Protein AF-B1BYZ3-F1 (afdb_monomer)

Solvent-accessible surface area (backbone atoms only — not comparable to full-atom values): 7931 Å² total; per-residue (Å²): 129,59,69,70,62,54,52,53,50,50,56,54,52,49,53,48,46,51,53,28,41,52,43,40,48,51,21,51,31,55,42,38,24,68,74,67,71,45,54,66,69,58,27,51,45,43,40,74,65,72,37,70,68,48,31,50,52,51,51,51,53,22,51,50,47,34,50,53,52,52,50,52,48,54,53,51,53,50,54,65,68,68,63,84,54,76,60,38,61,62,68,76,94,46,80,44,76,39,55,70,42,51,53,45,50,53,51,49,55,51,55,72,74,50,90,56,60,68,50,59,39,49,30,52,52,50,51,45,49,52,53,37,55,49,45,52,53,54,50,54,58,56,77,75,106

pLDDT: mean 83.91, std 14.79, range [42.59, 97.94]

Organism: NCBI:txid428126

Structure (mmCIF, N/CA/C/O backbone):
data_AF-B1BYZ3-F1
#
_entry.id   AF-B1BYZ3-F1
#
loop_
_atom_site.group_PDB
_atom_site.id
_atom_site.type_symbol
_atom_site.label_atom_id
_atom_site.label_alt_id
_atom_site.label_comp_id
_atom_site.label_asym_id
_atom_site.label_entity_id
_atom_site.label_seq_id
_atom_site.pdbx_PDB_ins_code
_atom_site.Cartn_x
_atom_site.Cartn_y
_atom_site.Cartn_z
_atom_site.occupancy
_atom_site.B_iso_or_equiv
_atom_site.auth_seq_id
_atom_site.auth_comp_id
_atom_site.auth_asym_id
_atom_site.auth_atom_id
_atom_site.pdbx_PDB_model_num
ATOM 1 N N . MET A 1 1 ? -11.271 28.671 9.873 1.00 57.16 1 MET A N 1
ATOM 2 C CA . MET A 1 1 ? -10.595 27.438 10.334 1.00 57.16 1 MET A CA 1
ATOM 3 C C . MET A 1 1 ? -9.153 27.808 10.642 1.00 57.16 1 MET A C 1
ATOM 5 O O . MET A 1 1 ? -8.473 28.245 9.723 1.00 57.16 1 MET A O 1
ATOM 9 N N . ASP A 1 2 ? -8.731 27.752 11.909 1.00 72.00 2 ASP A N 1
ATOM 10 C CA . ASP A 1 2 ? -7.407 28.231 12.341 1.00 72.00 2 ASP A CA 1
ATOM 11 C C . ASP A 1 2 ? -6.272 27.603 11.531 1.00 72.00 2 ASP A C 1
ATOM 13 O O . ASP A 1 2 ? -6.305 26.404 11.241 1.00 72.00 2 ASP A O 1
ATOM 17 N N . LYS A 1 3 ? -5.250 28.404 11.205 1.00 74.50 3 LYS A N 1
ATOM 18 C CA . LYS A 1 3 ? -4.049 27.990 10.457 1.00 74.50 3 LYS A CA 1
ATOM 19 C C . LYS A 1 3 ? -3.457 26.678 11.001 1.00 74.50 3 LYS A C 1
ATOM 21 O O . LYS A 1 3 ? -3.187 25.757 10.241 1.00 74.50 3 LYS A O 1
ATOM 26 N N . VAL A 1 4 ? -3.445 26.538 12.329 1.00 72.44 4 VAL A N 1
ATOM 27 C CA . VAL A 1 4 ? -2.990 25.346 13.063 1.00 72.44 4 VAL A CA 1
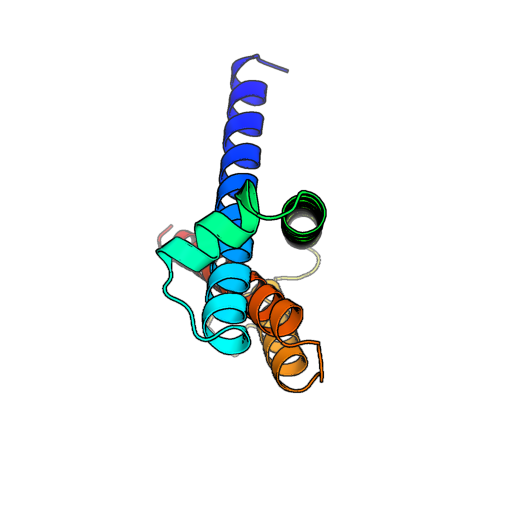ATOM 28 C C . VAL A 1 4 ? -3.776 24.074 12.705 1.00 72.44 4 VAL A C 1
ATOM 30 O O . VAL A 1 4 ? -3.181 23.010 12.547 1.00 72.44 4 VAL A O 1
ATOM 33 N N . LYS A 1 5 ? -5.105 24.152 12.537 1.00 72.31 5 LYS A N 1
ATOM 34 C CA . LYS A 1 5 ? -5.939 22.990 12.166 1.00 72.31 5 LYS A CA 1
ATOM 35 C C . LYS A 1 5 ? -5.684 22.549 10.723 1.00 72.31 5 LYS A C 1
ATOM 37 O O . LYS A 1 5 ? -5.694 21.353 10.440 1.00 72.31 5 LYS A O 1
ATOM 42 N N . LYS A 1 6 ? -5.437 23.506 9.821 1.00 72.69 6 LYS A N 1
ATOM 43 C CA . LYS A 1 6 ? -5.100 23.231 8.416 1.00 72.69 6 LYS A CA 1
ATOM 44 C C . LYS A 1 6 ? -3.733 22.555 8.297 1.00 72.69 6 LYS A C 1
ATOM 46 O O . LYS A 1 6 ? -3.618 21.557 7.593 1.00 72.69 6 LYS A O 1
ATOM 51 N N . ASP A 1 7 ? -2.736 23.046 9.028 1.00 76.62 7 ASP A N 1
ATOM 52 C CA . ASP A 1 7 ? -1.390 22.469 9.015 1.00 76.62 7 ASP A CA 1
ATOM 53 C C . ASP A 1 7 ? -1.405 21.029 9.557 1.00 76.62 7 ASP A C 1
ATOM 55 O O . ASP A 1 7 ? -0.844 20.125 8.938 1.00 76.62 7 ASP A O 1
ATOM 59 N N . PHE A 1 8 ? -2.157 20.765 10.634 1.00 75.62 8 PHE A N 1
ATOM 60 C CA . PHE A 1 8 ? -2.350 19.409 11.169 1.00 75.62 8 PHE A CA 1
ATOM 61 C C . PHE A 1 8 ? -2.965 18.431 10.156 1.00 75.62 8 PHE A C 1
ATOM 63 O O . PHE A 1 8 ? -2.548 17.272 10.079 1.00 75.62 8 PHE A O 1
ATOM 70 N N . LEU A 1 9 ? -3.942 18.890 9.369 1.00 80.06 9 LEU A N 1
ATOM 71 C CA . LEU A 1 9 ? -4.570 18.083 8.323 1.00 80.06 9 LEU A CA 1
ATOM 72 C C . LEU A 1 9 ? -3.565 17.713 7.222 1.00 80.06 9 LEU A C 1
ATOM 74 O O . LEU A 1 9 ? -3.517 16.558 6.801 1.00 80.06 9 LEU A O 1
ATOM 78 N N . ILE A 1 10 ? -2.734 18.668 6.796 1.00 80.81 10 ILE A N 1
ATOM 79 C CA . ILE A 1 10 ? -1.706 18.446 5.769 1.00 80.81 10 ILE A CA 1
ATOM 80 C C . ILE A 1 10 ? -0.694 17.401 6.245 1.00 80.81 10 ILE A C 1
ATOM 82 O O . ILE A 1 10 ? -0.428 16.442 5.522 1.00 80.81 10 ILE A O 1
ATOM 86 N N . PHE A 1 11 ? -0.183 17.524 7.474 1.00 82.69 11 PHE A N 1
ATOM 87 C CA . PHE A 1 11 ? 0.737 16.531 8.040 1.00 82.69 11 PHE A CA 1
ATOM 88 C C . PHE A 1 11 ? 0.118 15.131 8.101 1.00 82.69 11 PHE A C 1
ATOM 90 O O . PHE A 1 11 ? 0.785 14.131 7.823 1.00 82.69 11 PHE A O 1
ATOM 97 N N . TYR A 1 12 ? -1.166 15.046 8.447 1.00 82.69 12 TYR A N 1
ATOM 98 C CA . TYR A 1 12 ? -1.877 13.777 8.511 1.00 82.69 12 TYR A CA 1
ATOM 99 C C . TYR A 1 12 ? -2.039 13.119 7.134 1.00 82.69 12 TYR A C 1
ATOM 101 O O . TYR A 1 12 ? -1.805 11.913 7.012 1.00 82.69 12 TYR A O 1
ATOM 109 N N . LEU A 1 13 ? -2.407 13.896 6.110 1.00 85.88 13 LEU A N 1
ATOM 110 C CA . LEU A 1 13 ? -2.526 13.425 4.725 1.00 85.88 13 LEU A CA 1
ATOM 111 C C . LEU A 1 13 ? -1.159 12.992 4.182 1.00 85.88 13 LEU A C 1
ATOM 113 O O . LEU A 1 13 ? -1.021 11.878 3.678 1.00 85.88 13 LEU A O 1
ATOM 117 N N . ALA A 1 14 ? -0.126 13.815 4.387 1.00 89.06 14 ALA A N 1
ATOM 118 C CA . ALA A 1 14 ? 1.238 13.535 3.945 1.00 89.06 14 ALA A CA 1
ATOM 119 C C . ALA A 1 14 ? 1.777 12.224 4.530 1.00 89.06 14 ALA A C 1
ATOM 121 O O . ALA A 1 14 ? 2.336 11.405 3.807 1.00 89.06 14 ALA A O 1
ATOM 122 N N . ARG A 1 15 ? 1.550 11.964 5.822 1.00 89.75 15 ARG A N 1
ATOM 123 C CA . ARG A 1 15 ? 1.980 10.708 6.452 1.00 89.75 15 ARG A CA 1
ATOM 124 C C . ARG A 1 15 ? 1.350 9.477 5.793 1.00 89.75 15 ARG A C 1
ATOM 126 O O . ARG A 1 15 ? 2.027 8.466 5.625 1.00 89.75 15 ARG A O 1
ATOM 133 N N . ASN A 1 16 ? 0.068 9.542 5.436 1.00 91.19 16 ASN A N 1
ATOM 134 C CA . ASN A 1 16 ? -0.623 8.414 4.803 1.00 91.19 16 ASN A CA 1
ATOM 135 C C . ASN A 1 16 ? -0.178 8.243 3.345 1.00 91.19 16 ASN A C 1
ATOM 137 O O . ASN A 1 16 ? 0.020 7.114 2.894 1.00 91.19 16 ASN A O 1
ATOM 141 N N . ALA A 1 17 ? 0.043 9.353 2.636 1.00 93.12 17 ALA A N 1
ATOM 142 C CA . ALA A 1 17 ? 0.619 9.353 1.295 1.00 93.12 17 ALA A CA 1
ATOM 143 C C . ALA A 1 17 ? 2.013 8.706 1.294 1.00 93.12 17 ALA A C 1
ATOM 145 O O . ALA A 1 17 ? 2.280 7.837 0.474 1.00 93.12 17 ALA A O 1
ATOM 146 N N . ILE A 1 18 ? 2.863 9.034 2.272 1.00 95.62 18 ILE A N 1
ATOM 147 C CA . ILE A 1 18 ? 4.193 8.429 2.434 1.00 95.62 18 ILE A CA 1
ATOM 148 C C . ILE A 1 18 ? 4.093 6.930 2.754 1.00 95.62 18 ILE A C 1
ATOM 150 O O . ILE A 1 18 ? 4.814 6.126 2.171 1.00 95.62 18 ILE A O 1
ATOM 154 N N . ALA A 1 19 ? 3.195 6.518 3.653 1.00 94.69 19 ALA A N 1
ATOM 155 C CA . ALA A 1 19 ? 3.040 5.100 3.985 1.00 94.69 19 ALA A CA 1
ATOM 156 C C . ALA A 1 19 ? 2.603 4.270 2.765 1.00 94.69 19 ALA A C 1
ATOM 158 O O . ALA A 1 19 ? 3.195 3.235 2.464 1.00 94.69 19 ALA A O 1
ATOM 159 N N . THR A 1 20 ? 1.606 4.756 2.025 1.00 96.38 20 THR A N 1
ATOM 160 C CA . THR A 1 20 ? 1.123 4.106 0.795 1.00 96.38 20 THR A CA 1
ATOM 161 C C . THR A 1 20 ? 2.145 4.167 -0.339 1.00 96.38 20 THR A C 1
ATOM 163 O O . THR A 1 20 ? 2.213 3.236 -1.142 1.00 96.38 20 THR A O 1
ATOM 166 N N . PHE A 1 21 ? 3.007 5.187 -0.366 1.00 97.75 21 PHE A N 1
ATOM 167 C CA . PHE A 1 21 ? 4.150 5.256 -1.278 1.00 97.75 21 PHE A CA 1
ATOM 168 C C . PHE A 1 21 ? 5.120 4.105 -1.020 1.00 97.75 21 PHE A C 1
ATOM 170 O O . PHE A 1 21 ? 5.440 3.359 -1.941 1.00 97.75 21 PHE A O 1
ATOM 177 N N . PHE A 1 22 ? 5.536 3.907 0.235 1.00 97.38 22 PHE A N 1
ATOM 178 C CA . PHE A 1 22 ? 6.454 2.822 0.591 1.00 97.38 22 PHE A CA 1
ATOM 179 C C . PHE A 1 22 ? 5.859 1.438 0.334 1.00 97.38 22 PHE A C 1
ATOM 181 O O . PHE A 1 22 ? 6.575 0.561 -0.136 1.00 97.38 22 PHE A O 1
ATOM 188 N N . ILE A 1 23 ? 4.561 1.247 0.576 1.00 96.94 23 ILE A N 1
ATOM 189 C CA . ILE A 1 23 ? 3.865 -0.005 0.239 1.00 96.94 23 ILE A CA 1
ATOM 190 C C . ILE A 1 23 ? 3.975 -0.297 -1.259 1.00 96.94 23 ILE A C 1
ATOM 192 O O . ILE A 1 23 ? 4.388 -1.388 -1.650 1.00 96.94 23 ILE A O 1
ATOM 196 N N . THR A 1 24 ? 3.671 0.702 -2.088 1.00 97.50 24 THR A N 1
ATOM 197 C CA . THR A 1 24 ? 3.756 0.584 -3.550 1.00 97.50 24 THR A CA 1
ATOM 198 C C . THR A 1 24 ? 5.196 0.324 -3.992 1.00 97.50 24 THR A C 1
ATOM 200 O O . THR A 1 24 ? 5.444 -0.525 -4.844 1.00 97.50 24 THR A O 1
ATOM 203 N N . LEU A 1 25 ? 6.164 1.012 -3.378 1.00 97.81 25 LEU A N 1
ATOM 204 C CA . LEU A 1 25 ? 7.586 0.862 -3.686 1.00 97.81 25 LEU A CA 1
ATOM 205 C C . LEU A 1 25 ? 8.083 -0.543 -3.365 1.00 97.81 25 LEU A C 1
ATOM 207 O O . LEU A 1 25 ? 8.733 -1.156 -4.204 1.00 97.81 25 LEU A O 1
ATOM 211 N N . ILE A 1 26 ? 7.742 -1.071 -2.190 1.00 97.44 26 ILE A N 1
ATOM 212 C CA . ILE A 1 26 ? 8.097 -2.437 -1.797 1.00 97.44 26 ILE A CA 1
ATOM 213 C C . ILE A 1 26 ? 7.476 -3.440 -2.774 1.00 97.44 26 ILE A C 1
ATOM 215 O O . ILE A 1 26 ? 8.181 -4.329 -3.240 1.00 97.44 26 ILE A O 1
ATOM 219 N N . ALA A 1 27 ? 6.201 -3.274 -3.142 1.00 97.06 27 ALA A N 1
ATOM 220 C CA . ALA A 1 27 ? 5.534 -4.170 -4.085 1.00 97.06 27 ALA A CA 1
ATOM 221 C C . ALA A 1 27 ? 6.227 -4.195 -5.459 1.00 97.06 27 ALA A C 1
ATOM 223 O O . ALA A 1 27 ? 6.534 -5.273 -5.966 1.00 97.06 27 ALA A O 1
ATOM 224 N N . PHE A 1 28 ? 6.528 -3.024 -6.030 1.00 97.25 28 PHE A N 1
ATOM 225 C CA . PHE A 1 28 ? 7.247 -2.919 -7.303 1.00 97.25 28 PHE A CA 1
ATOM 226 C C . PHE A 1 28 ? 8.658 -3.496 -7.228 1.00 97.25 28 PHE A C 1
ATOM 228 O O . PHE A 1 28 ? 9.068 -4.228 -8.123 1.00 97.25 28 PHE A O 1
ATOM 235 N N . VAL A 1 29 ? 9.402 -3.185 -6.165 1.00 97.12 29 VAL A N 1
ATOM 236 C CA . VAL A 1 29 ? 10.762 -3.696 -5.979 1.00 97.12 29 VAL A CA 1
ATOM 237 C C . VAL A 1 29 ? 10.745 -5.219 -5.881 1.00 97.12 29 VAL A C 1
ATOM 239 O O . VAL A 1 29 ? 11.489 -5.868 -6.610 1.00 97.12 29 VAL A O 1
ATOM 242 N N . CYS A 1 30 ? 9.874 -5.801 -5.054 1.00 96.12 30 CYS A N 1
ATOM 243 C CA . CYS A 1 30 ? 9.743 -7.252 -4.934 1.00 96.12 30 CYS A CA 1
ATOM 244 C C . CYS A 1 30 ? 9.352 -7.906 -6.265 1.00 96.12 30 CYS A C 1
ATOM 246 O O . CYS A 1 30 ? 9.978 -8.885 -6.667 1.00 96.12 30 CYS A O 1
ATOM 248 N N . ASP A 1 31 ? 8.357 -7.359 -6.970 1.00 96.12 31 ASP A N 1
ATOM 249 C CA . ASP A 1 31 ? 7.928 -7.892 -8.264 1.00 96.12 31 ASP A CA 1
ATOM 250 C C . ASP A 1 31 ? 9.053 -7.833 -9.305 1.00 96.12 31 ASP A C 1
ATOM 252 O O . ASP A 1 31 ? 9.305 -8.820 -9.992 1.00 96.12 31 ASP A O 1
ATOM 256 N N . PHE A 1 32 ? 9.785 -6.720 -9.380 1.00 95.62 32 PHE A N 1
ATOM 257 C CA . PHE A 1 32 ? 10.863 -6.539 -10.351 1.00 95.62 32 PHE A CA 1
ATOM 258 C C . PHE A 1 32 ? 12.079 -7.401 -10.046 1.00 95.62 32 PHE A C 1
ATOM 260 O O . PHE A 1 32 ? 12.673 -7.939 -10.979 1.00 95.62 32 PHE A O 1
ATOM 267 N N . MET A 1 33 ? 12.434 -7.554 -8.768 1.00 96.69 33 MET A N 1
ATOM 268 C CA . MET A 1 33 ? 13.495 -8.469 -8.352 1.00 96.69 33 MET A CA 1
ATOM 269 C C . MET A 1 33 ? 13.183 -9.897 -8.804 1.00 96.69 33 MET A C 1
ATOM 271 O O . MET A 1 33 ? 14.060 -10.556 -9.344 1.00 96.69 33 MET A O 1
ATOM 275 N N . ILE A 1 34 ? 11.933 -10.346 -8.648 1.00 95.69 34 ILE A N 1
ATOM 276 C CA . ILE A 1 34 ? 1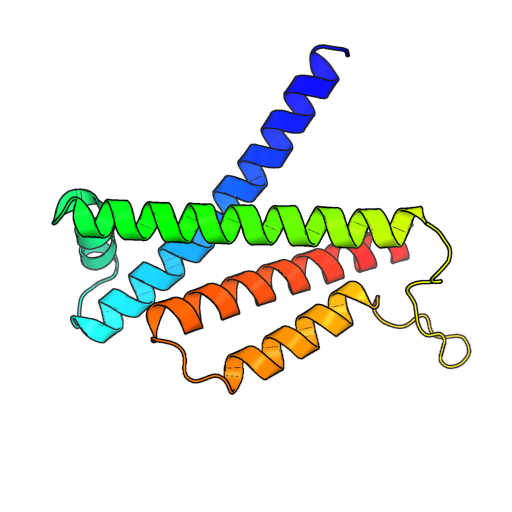1.507 -11.696 -9.043 1.00 95.69 34 ILE A CA 1
ATOM 277 C C . ILE A 1 34 ? 11.398 -11.826 -10.568 1.00 95.69 34 ILE A C 1
ATOM 279 O O . ILE A 1 34 ? 11.842 -12.817 -11.136 1.00 95.69 34 ILE A O 1
ATOM 283 N N . TYR A 1 35 ? 10.780 -10.856 -11.243 1.00 95.19 35 TYR A N 1
ATOM 284 C CA . TYR A 1 35 ? 10.490 -10.950 -12.675 1.00 95.19 35 TYR A CA 1
ATOM 285 C C . TYR A 1 35 ? 11.735 -10.841 -13.551 1.00 95.19 35 TYR A C 1
ATOM 287 O O . TYR A 1 35 ? 11.847 -11.531 -14.558 1.00 95.19 35 TYR A O 1
ATOM 295 N N . PHE A 1 36 ? 12.639 -9.930 -13.195 1.00 94.38 36 PHE A N 1
ATOM 296 C CA . PHE A 1 36 ? 13.822 -9.627 -13.991 1.00 94.38 36 PHE A CA 1
ATOM 297 C C . PHE A 1 36 ? 15.112 -10.202 -13.399 1.00 94.38 36 PHE A C 1
ATOM 299 O O . PHE A 1 36 ? 16.171 -9.911 -13.947 1.00 94.38 36 PHE A O 1
ATOM 306 N N . ASP A 1 37 ? 15.028 -10.945 -12.291 1.00 96.12 37 ASP A N 1
ATOM 307 C CA . ASP A 1 37 ? 16.173 -11.485 -11.548 1.00 96.12 37 ASP A CA 1
ATOM 308 C C . ASP A 1 37 ? 17.258 -10.424 -11.293 1.00 96.12 37 ASP A C 1
ATOM 310 O O . ASP A 1 37 ? 18.389 -10.487 -11.777 1.00 96.12 37 ASP A O 1
ATOM 314 N N . MET A 1 38 ? 16.870 -9.355 -10.595 1.00 95.81 38 MET A N 1
ATOM 315 C CA . MET A 1 38 ? 17.739 -8.199 -10.367 1.00 95.81 38 MET A CA 1
ATOM 316 C C . MET A 1 38 ? 17.846 -7.813 -8.898 1.00 95.81 38 MET A C 1
ATOM 318 O O . MET A 1 38 ? 16.986 -8.125 -8.078 1.00 95.81 38 MET A O 1
ATOM 322 N N . THR A 1 39 ? 18.900 -7.070 -8.563 1.00 96.69 39 THR A N 1
ATOM 323 C CA . THR A 1 39 ? 19.099 -6.540 -7.213 1.00 96.69 39 THR A CA 1
ATOM 324 C C . THR A 1 39 ? 18.107 -5.420 -6.891 1.00 96.69 39 THR A C 1
ATOM 326 O O . THR A 1 39 ? 17.608 -4.716 -7.773 1.00 96.69 39 THR A O 1
ATOM 329 N N . THR A 1 40 ? 17.869 -5.192 -5.598 1.00 95.00 40 THR A N 1
ATOM 330 C CA . THR A 1 40 ? 16.991 -4.126 -5.088 1.00 95.00 40 THR A CA 1
ATOM 331 C C . THR A 1 40 ? 17.354 -2.745 -5.641 1.00 95.00 40 THR A C 1
ATOM 333 O O . THR A 1 40 ? 16.473 -1.989 -6.044 1.00 95.00 40 THR A O 1
ATOM 336 N N . SER A 1 41 ? 18.648 -2.408 -5.702 1.00 95.31 41 SER A N 1
ATOM 337 C CA . SER A 1 41 ? 19.102 -1.110 -6.216 1.00 95.31 41 SER A CA 1
ATOM 338 C C . SER A 1 41 ? 18.769 -0.938 -7.697 1.00 95.31 41 SER A C 1
ATOM 340 O O . SER A 1 41 ? 18.275 0.117 -8.096 1.00 95.31 41 SER A O 1
ATOM 342 N N . ARG A 1 42 ? 18.962 -1.985 -8.510 1.00 96.31 42 ARG A N 1
ATOM 343 C CA . ARG A 1 42 ? 18.601 -1.956 -9.929 1.00 96.31 42 ARG A CA 1
ATOM 344 C C . ARG A 1 42 ? 17.088 -1.877 -10.124 1.00 96.31 42 ARG A C 1
ATOM 346 O O . ARG A 1 42 ? 16.652 -1.143 -11.005 1.00 96.31 42 ARG A O 1
ATOM 353 N N . ALA A 1 43 ? 16.301 -2.549 -9.283 1.00 96.56 43 ALA A N 1
ATOM 354 C CA . ALA A 1 43 ? 14.843 -2.455 -9.315 1.00 96.56 43 ALA A CA 1
ATOM 355 C C . ALA A 1 43 ? 14.362 -1.020 -9.051 1.00 96.56 43 ALA A C 1
ATOM 357 O O . ALA A 1 43 ? 13.554 -0.503 -9.817 1.00 96.56 43 ALA A O 1
ATOM 358 N N . ILE A 1 44 ? 14.917 -0.338 -8.042 1.00 96.19 44 ILE A N 1
ATOM 359 C CA . ILE A 1 44 ? 14.603 1.073 -7.754 1.00 96.19 44 ILE A CA 1
ATOM 360 C C . ILE A 1 44 ? 14.964 1.972 -8.943 1.00 96.19 44 ILE A C 1
ATOM 362 O O . ILE A 1 44 ? 14.135 2.768 -9.383 1.00 96.19 44 ILE A O 1
ATOM 366 N N . MET A 1 45 ? 16.165 1.814 -9.510 1.00 95.50 45 MET A N 1
ATOM 367 C CA . MET A 1 45 ? 16.571 2.562 -10.709 1.00 95.50 45 MET A CA 1
ATOM 368 C C . MET A 1 45 ? 15.614 2.314 -11.880 1.00 95.50 45 MET A C 1
ATOM 370 O O . MET A 1 45 ? 15.217 3.246 -12.575 1.00 95.50 45 MET A O 1
ATOM 374 N N . LYS A 1 46 ? 15.170 1.068 -12.064 1.00 94.50 46 LYS A N 1
ATOM 375 C CA . LYS A 1 46 ? 14.237 0.707 -13.131 1.00 94.50 46 LYS A CA 1
ATOM 376 C C . LYS A 1 46 ? 12.850 1.325 -12.953 1.00 94.50 46 LYS A C 1
ATOM 378 O O . LYS A 1 46 ? 12.207 1.652 -13.947 1.00 94.50 46 LYS A O 1
ATOM 383 N N . ILE A 1 47 ? 12.402 1.502 -11.710 1.00 96.00 47 ILE A N 1
ATOM 384 C CA . ILE A 1 47 ? 11.116 2.135 -11.394 1.00 96.00 47 ILE A CA 1
ATOM 385 C C . ILE A 1 47 ? 11.126 3.622 -11.752 1.00 96.00 47 ILE A C 1
ATOM 387 O O . ILE A 1 47 ? 10.132 4.104 -12.282 1.00 96.00 47 ILE A O 1
ATOM 391 N N . PHE A 1 48 ? 12.218 4.340 -11.467 1.00 96.38 48 PHE A N 1
ATOM 392 C CA . PHE A 1 48 ? 12.236 5.806 -11.547 1.00 96.38 48 PHE A CA 1
ATOM 393 C C . PHE A 1 48 ? 13.013 6.388 -12.730 1.00 96.38 48 PHE A C 1
ATOM 395 O O . PHE A 1 48 ? 12.802 7.552 -13.068 1.00 96.38 48 PHE A O 1
ATOM 402 N N . THR A 1 49 ? 13.927 5.629 -13.336 1.00 91.88 49 THR A N 1
ATOM 403 C CA . THR A 1 49 ? 14.927 6.176 -14.268 1.00 91.88 49 THR A CA 1
ATOM 404 C C . THR A 1 49 ? 14.926 5.492 -15.629 1.00 91.88 49 THR A C 1
ATOM 406 O O . THR A 1 49 ? 15.114 6.174 -16.631 1.00 91.88 49 THR A O 1
ATOM 409 N N . ASP A 1 50 ? 14.690 4.179 -15.700 1.00 89.62 50 ASP A N 1
ATOM 410 C CA . ASP A 1 50 ? 14.820 3.453 -16.974 1.00 89.62 50 ASP A CA 1
ATOM 411 C C . ASP A 1 50 ? 13.717 3.827 -17.988 1.00 89.62 50 ASP A C 1
ATOM 413 O O . ASP A 1 50 ? 13.994 3.922 -19.182 1.00 89.62 50 ASP A O 1
ATOM 417 N N . ASN A 1 51 ? 12.462 4.024 -17.551 1.00 90.38 51 ASN A N 1
ATOM 418 C CA . ASN A 1 51 ? 11.346 4.342 -18.453 1.00 90.38 51 ASN A CA 1
ATOM 419 C C . ASN A 1 51 ? 10.224 5.132 -17.755 1.00 90.38 51 ASN A C 1
ATOM 421 O O . ASN A 1 51 ? 9.708 4.708 -16.720 1.00 90.38 51 ASN A O 1
ATOM 425 N N . ILE A 1 52 ? 9.775 6.226 -18.381 1.00 93.38 52 ILE A N 1
ATOM 426 C CA . ILE A 1 52 ? 8.672 7.062 -17.889 1.00 93.38 52 ILE A CA 1
ATOM 427 C C . ILE A 1 52 ? 7.359 6.289 -17.706 1.00 93.38 52 ILE A C 1
ATOM 429 O O . ILE A 1 52 ? 6.621 6.575 -16.769 1.00 93.38 52 ILE A O 1
ATOM 433 N N . TYR A 1 53 ? 7.069 5.287 -18.543 1.00 95.12 53 TYR A N 1
ATOM 434 C CA . TYR A 1 53 ? 5.854 4.478 -18.410 1.00 95.12 53 TYR A CA 1
ATOM 435 C C . TYR A 1 53 ? 5.854 3.660 -17.119 1.00 95.12 53 TYR A C 1
ATOM 437 O O . TYR A 1 53 ? 4.819 3.551 -16.465 1.00 95.12 53 TYR A O 1
ATOM 445 N N 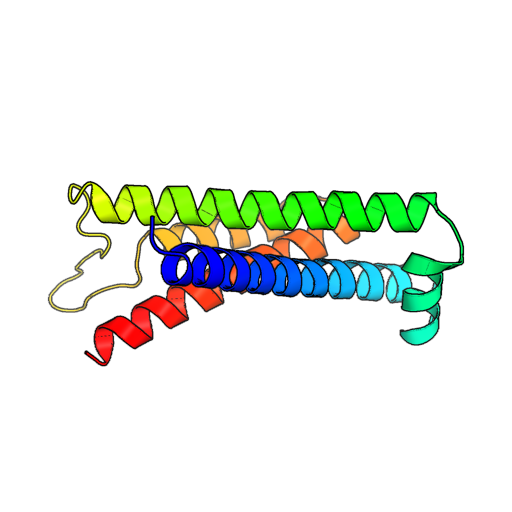. THR A 1 54 ? 7.014 3.142 -16.710 1.00 94.88 54 THR A N 1
ATOM 446 C CA . THR A 1 54 ? 7.162 2.434 -15.435 1.00 94.88 54 THR A CA 1
ATOM 447 C C . THR A 1 54 ? 6.929 3.379 -14.264 1.00 94.88 54 THR A C 1
ATOM 449 O O . THR A 1 54 ? 6.173 3.048 -13.352 1.00 94.88 54 THR A O 1
ATOM 452 N N . THR A 1 55 ? 7.5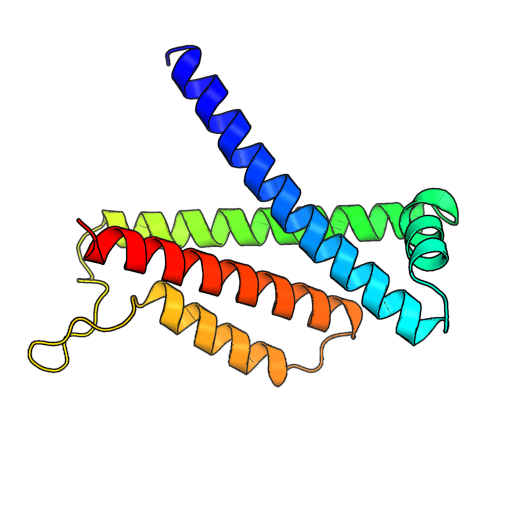12 4.580 -14.320 1.00 96.44 55 THR A N 1
ATOM 453 C CA . THR A 1 55 ? 7.307 5.611 -13.299 1.00 96.44 55 THR A CA 1
ATOM 454 C C . THR A 1 55 ? 5.838 6.015 -13.210 1.00 96.44 55 THR A C 1
ATOM 456 O O . THR A 1 55 ? 5.281 6.085 -12.119 1.00 96.44 55 THR A O 1
ATOM 459 N N . LEU A 1 56 ? 5.177 6.252 -14.346 1.00 97.25 56 LEU A N 1
ATOM 460 C CA . LEU A 1 56 ? 3.755 6.596 -14.386 1.00 97.25 56 LEU A CA 1
ATOM 461 C C . LEU A 1 56 ? 2.893 5.470 -13.821 1.00 97.25 56 LEU A C 1
ATOM 463 O O . LEU A 1 56 ? 1.979 5.735 -13.044 1.00 97.25 56 LEU A O 1
ATOM 467 N N . TYR A 1 57 ? 3.204 4.220 -14.158 1.00 95.88 57 TYR A N 1
ATOM 468 C CA . TYR A 1 57 ? 2.484 3.069 -13.633 1.00 95.88 57 TYR A CA 1
ATOM 469 C C . TYR A 1 57 ? 2.647 2.934 -12.114 1.00 95.88 57 TYR A C 1
ATOM 471 O O . TYR A 1 57 ? 1.665 2.731 -11.398 1.00 95.88 57 TYR A O 1
ATOM 479 N N . PHE A 1 58 ? 3.862 3.150 -11.608 1.00 97.44 58 PHE A N 1
ATOM 480 C CA . PHE A 1 58 ? 4.135 3.243 -10.178 1.00 97.44 58 PHE A CA 1
ATOM 481 C C . PHE A 1 58 ? 3.321 4.357 -9.505 1.00 97.44 58 PHE A C 1
ATOM 483 O O . PHE A 1 58 ? 2.663 4.115 -8.492 1.00 97.44 58 PHE A O 1
ATOM 490 N N . LEU A 1 59 ? 3.312 5.563 -10.080 1.00 97.31 59 LEU A N 1
ATOM 491 C CA . LEU A 1 59 ? 2.570 6.704 -9.540 1.00 97.31 59 LEU A CA 1
ATOM 492 C C . LEU A 1 59 ? 1.057 6.453 -9.530 1.00 97.31 59 LEU A C 1
ATOM 494 O O . LEU A 1 59 ? 0.396 6.778 -8.547 1.00 97.31 59 LEU A O 1
ATOM 498 N N . LEU A 1 60 ? 0.508 5.848 -10.585 1.00 97.31 60 LEU A N 1
ATOM 499 C CA . LEU A 1 60 ? -0.912 5.502 -10.662 1.00 97.31 60 LEU A CA 1
ATOM 500 C C . LEU A 1 60 ? -1.297 4.473 -9.600 1.00 97.31 60 LEU A C 1
ATOM 502 O O . LEU A 1 60 ? -2.300 4.661 -8.910 1.00 97.31 60 LEU A O 1
ATOM 506 N N . LEU A 1 61 ? -0.492 3.419 -9.426 1.00 96.81 61 LEU A N 1
ATOM 507 C CA . LEU A 1 61 ? -0.757 2.416 -8.397 1.00 96.81 61 LEU A CA 1
ATOM 508 C C . LEU A 1 61 ? -0.638 3.011 -6.990 1.00 96.81 61 LEU A C 1
ATOM 510 O O . LEU A 1 61 ? -1.445 2.702 -6.112 1.00 96.81 61 LEU A O 1
ATOM 514 N N . TRP A 1 62 ? 0.316 3.918 -6.785 1.00 97.94 62 TRP A N 1
ATOM 515 C CA . TRP A 1 62 ? 0.455 4.635 -5.524 1.00 97.94 62 TRP A CA 1
ATOM 516 C C . TRP A 1 62 ? -0.757 5.522 -5.227 1.00 97.94 62 TRP A C 1
ATOM 518 O O . TRP A 1 62 ? -1.310 5.448 -4.127 1.00 97.94 62 TRP A O 1
ATOM 528 N N . ILE A 1 63 ? -1.209 6.318 -6.199 1.00 96.81 63 ILE A N 1
ATOM 529 C CA . ILE A 1 63 ? -2.401 7.161 -6.050 1.00 96.81 63 ILE A CA 1
ATOM 530 C C . ILE A 1 63 ? -3.625 6.291 -5.754 1.00 96.81 63 ILE A C 1
ATOM 532 O O . ILE A 1 63 ? -4.395 6.618 -4.852 1.00 96.81 63 ILE A O 1
ATOM 536 N N . LEU A 1 64 ? -3.778 5.155 -6.442 1.00 96.12 64 LEU A N 1
ATOM 537 C CA . LEU A 1 64 ? -4.850 4.200 -6.165 1.00 96.12 64 LEU A CA 1
ATOM 538 C C . LEU A 1 64 ? -4.795 3.700 -4.715 1.00 96.12 64 LEU A C 1
ATOM 540 O O . LEU A 1 64 ? -5.800 3.764 -4.011 1.00 96.12 64 LEU A O 1
ATOM 544 N N . ASN A 1 65 ? -3.628 3.258 -4.239 1.00 96.12 65 ASN A N 1
ATOM 545 C CA . ASN A 1 65 ? -3.454 2.804 -2.857 1.00 96.12 65 ASN A CA 1
ATOM 546 C C . ASN A 1 65 ? -3.797 3.888 -1.836 1.00 96.12 65 ASN A C 1
ATOM 548 O O . ASN A 1 65 ? -4.455 3.615 -0.831 1.00 96.12 65 ASN A O 1
ATOM 552 N N . TYR A 1 66 ? -3.349 5.117 -2.090 1.00 95.56 66 TYR A N 1
ATOM 553 C CA . TYR A 1 66 ? -3.652 6.259 -1.243 1.00 95.56 66 TYR A CA 1
ATOM 554 C C . TYR A 1 66 ? -5.159 6.528 -1.175 1.00 95.56 66 TYR A C 1
ATOM 556 O O . TYR A 1 66 ? -5.709 6.663 -0.081 1.00 95.56 66 TYR A O 1
ATOM 564 N N . LEU A 1 67 ? -5.841 6.537 -2.322 1.00 94.69 67 LEU A N 1
ATOM 565 C CA . LEU A 1 67 ? -7.286 6.744 -2.389 1.00 94.69 67 LEU A CA 1
ATOM 566 C C . LEU A 1 67 ? -8.055 5.626 -1.682 1.00 94.69 67 LEU A C 1
ATOM 568 O O . LEU A 1 67 ? -8.929 5.920 -0.871 1.00 94.69 67 LEU A O 1
ATOM 572 N N . LEU A 1 68 ? -7.700 4.360 -1.922 1.00 93.81 68 LEU A N 1
ATOM 573 C CA . LEU A 1 68 ? -8.308 3.216 -1.237 1.00 93.81 68 LEU A CA 1
ATOM 574 C C . LEU A 1 68 ? -8.150 3.328 0.284 1.00 93.81 68 LEU A C 1
ATOM 576 O O . LEU A 1 68 ? -9.094 3.069 1.030 1.00 93.81 68 LEU A O 1
ATOM 580 N N . PHE A 1 69 ? -6.980 3.764 0.750 1.00 93.31 69 PHE A N 1
ATOM 581 C CA . PHE A 1 69 ? -6.722 3.977 2.169 1.00 93.31 69 PHE A CA 1
ATOM 582 C C . PHE A 1 69 ? -7.542 5.115 2.784 1.00 93.31 69 PHE A C 1
ATOM 584 O O . PHE A 1 69 ? -8.061 4.969 3.895 1.00 93.31 69 PHE A O 1
ATOM 591 N N . GLU A 1 70 ? -7.672 6.247 2.094 1.00 91.25 70 GLU A N 1
ATOM 592 C CA . GLU A 1 70 ? -8.493 7.358 2.578 1.00 91.25 70 GLU A CA 1
ATOM 593 C C . GLU A 1 70 ? -9.991 7.013 2.550 1.00 91.25 70 GLU A C 1
ATOM 595 O O . GLU A 1 70 ? -10.685 7.294 3.526 1.00 91.25 70 GLU A O 1
ATOM 600 N N . ILE A 1 71 ? -10.477 6.319 1.513 1.00 90.25 71 ILE A N 1
ATOM 601 C CA . ILE A 1 71 ? -11.867 5.835 1.440 1.00 90.25 71 ILE A CA 1
ATOM 602 C C . ILE A 1 71 ? -12.162 4.879 2.595 1.00 90.25 71 ILE A C 1
ATOM 604 O O . ILE A 1 71 ? -13.139 5.085 3.313 1.00 90.25 71 ILE A O 1
ATOM 608 N N . TYR A 1 72 ? -11.304 3.875 2.813 1.00 88.94 72 TYR A N 1
ATOM 609 C CA . TYR A 1 72 ? -11.435 2.937 3.932 1.00 88.94 72 TYR A CA 1
ATOM 610 C C . TYR A 1 72 ? -11.633 3.680 5.256 1.00 88.94 72 TYR A C 1
ATOM 612 O O . TYR A 1 72 ? -12.552 3.393 6.019 1.00 88.94 72 TYR A O 1
ATOM 620 N N . LYS A 1 73 ? -10.798 4.686 5.507 1.00 85.81 73 LYS A N 1
ATOM 621 C CA . LYS A 1 73 ? -10.841 5.458 6.744 1.00 85.81 73 LYS A CA 1
ATOM 622 C C . LYS A 1 73 ? -12.119 6.277 6.879 1.00 85.81 73 LYS A C 1
ATOM 624 O O . LYS A 1 73 ? -12.721 6.250 7.944 1.00 85.81 73 LYS A O 1
ATOM 629 N N . ILE A 1 74 ? -12.548 6.961 5.817 1.00 85.38 74 ILE A N 1
ATOM 630 C CA . ILE A 1 74 ? -13.805 7.722 5.818 1.00 85.38 74 ILE A CA 1
ATOM 631 C C . ILE A 1 74 ? -14.984 6.797 6.138 1.00 85.38 74 ILE A C 1
ATOM 633 O O . ILE A 1 74 ? -15.835 7.152 6.950 1.00 85.38 74 ILE A O 1
ATOM 637 N N . VAL A 1 75 ? -15.013 5.600 5.547 1.00 83.06 75 VAL A N 1
ATOM 638 C CA . VAL A 1 75 ? -16.055 4.599 5.810 1.00 83.06 75 VAL A CA 1
ATOM 639 C C . VAL A 1 75 ? -16.021 4.153 7.273 1.00 83.06 75 VAL A C 1
ATOM 641 O O . VAL A 1 75 ? -17.049 4.183 7.944 1.00 83.06 75 VAL A O 1
ATOM 644 N N . VAL A 1 76 ? -14.849 3.792 7.799 1.00 79.75 76 VAL A N 1
ATOM 645 C CA . VAL A 1 76 ? -14.697 3.351 9.195 1.00 79.75 76 VAL A CA 1
ATOM 646 C C . VAL A 1 76 ? -15.069 4.448 10.193 1.00 79.75 76 VAL A C 1
ATOM 648 O O . VAL A 1 76 ? -15.780 4.179 11.162 1.00 79.75 76 VAL A O 1
ATOM 651 N N . ASP A 1 77 ? -14.621 5.680 9.960 1.00 77.31 77 ASP A N 1
ATOM 652 C CA . ASP A 1 77 ? -14.925 6.825 10.818 1.00 77.31 77 ASP A CA 1
ATOM 653 C C . ASP A 1 77 ? -16.421 7.177 10.759 1.00 77.31 77 ASP A C 1
ATOM 655 O O . ASP A 1 77 ? -17.028 7.461 11.793 1.00 77.31 77 ASP A O 1
ATOM 659 N N . GLY A 1 78 ? -17.043 7.083 9.579 1.00 74.12 78 GLY A N 1
ATOM 660 C CA . GLY A 1 78 ? -18.485 7.260 9.403 1.00 74.12 78 GLY A CA 1
ATOM 661 C C . GLY A 1 78 ? -19.306 6.223 10.174 1.00 74.12 78 GLY A C 1
ATOM 662 O O . GLY A 1 78 ? -20.239 6.587 10.889 1.00 74.12 78 GLY A O 1
ATOM 663 N N . ILE A 1 79 ? -18.917 4.944 10.108 1.00 69.56 79 ILE A N 1
ATOM 664 C CA . ILE A 1 79 ? -19.569 3.863 10.867 1.00 69.56 79 ILE A CA 1
ATOM 665 C C . ILE A 1 79 ? -19.409 4.083 12.382 1.00 69.56 79 ILE A C 1
ATOM 667 O O . ILE A 1 79 ? -20.355 3.866 13.139 1.00 69.56 79 ILE A O 1
ATOM 671 N N . LYS A 1 80 ? -18.237 4.553 12.837 1.00 67.38 80 LYS A N 1
ATOM 672 C CA . LYS A 1 80 ? -17.974 4.892 14.250 1.00 67.38 80 LYS A CA 1
ATOM 673 C C . LYS A 1 80 ? -18.844 6.049 14.751 1.00 67.38 80 LYS A C 1
ATOM 675 O O . LYS A 1 80 ? -19.237 6.033 15.916 1.00 67.38 80 LYS A O 1
ATOM 680 N N . TYR A 1 81 ? -19.142 7.036 13.906 1.00 63.97 81 TYR A N 1
ATOM 681 C CA . TYR A 1 81 ? -19.890 8.234 14.295 1.00 63.97 81 TYR A CA 1
ATOM 682 C C . TYR A 1 81 ? -21.409 8.012 14.407 1.00 63.97 81 TYR A C 1
ATOM 684 O O . TYR A 1 81 ? -22.031 8.601 15.286 1.00 63.97 81 TYR A O 1
ATOM 692 N N . ASP A 1 82 ? -22.014 7.151 13.574 1.00 58.47 82 ASP A N 1
ATOM 693 C CA . ASP A 1 82 ? -23.480 6.937 13.569 1.00 58.47 82 ASP A CA 1
ATOM 694 C C . ASP A 1 82 ? -23.992 6.166 14.806 1.00 58.47 82 ASP A C 1
ATOM 696 O O . ASP A 1 82 ? -25.194 6.083 15.028 1.00 58.47 82 ASP A O 1
ATOM 700 N N . GLY A 1 83 ? -23.115 5.586 15.638 1.00 55.88 83 GLY A N 1
ATOM 701 C CA . GLY A 1 83 ? -23.470 4.988 16.939 1.00 55.88 83 GLY A CA 1
ATOM 702 C C . GLY A 1 83 ? -24.437 3.788 16.909 1.00 55.88 83 GLY A C 1
ATOM 703 O O . GLY A 1 83 ? -24.650 3.156 17.939 1.00 55.88 83 GLY A O 1
ATOM 704 N N . LYS A 1 84 ? -25.001 3.430 15.749 1.00 48.78 84 LYS A N 1
ATOM 705 C CA . LYS A 1 84 ? -25.972 2.332 15.573 1.00 48.78 84 LYS A CA 1
ATOM 706 C C . LYS A 1 84 ? -25.357 0.940 15.629 1.00 48.78 84 LYS A C 1
ATOM 708 O O . LYS A 1 84 ? -26.079 -0.045 15.739 1.00 48.78 84 LYS A O 1
ATOM 713 N N . ILE A 1 85 ? -24.035 0.850 15.557 1.00 50.03 85 ILE A N 1
ATOM 714 C CA . ILE A 1 85 ? -23.303 -0.401 15.688 1.00 50.03 85 ILE A CA 1
ATOM 715 C C . ILE A 1 85 ? -22.394 -0.212 16.898 1.00 50.03 85 ILE A C 1
ATOM 717 O O . ILE A 1 85 ? -21.404 0.510 16.814 1.00 50.03 85 ILE A O 1
ATOM 721 N N . GLU A 1 86 ? -22.702 -0.842 18.039 1.00 48.03 86 GLU A N 1
ATOM 722 C CA . GLU A 1 86 ? -21.642 -1.152 19.003 1.00 48.03 86 GLU A CA 1
ATOM 723 C C . GLU A 1 86 ? -20.626 -1.996 18.216 1.00 48.03 86 GLU A C 1
ATOM 725 O O . GLU A 1 86 ? -20.855 -3.179 17.968 1.00 48.03 86 GLU A O 1
ATOM 730 N N . ILE A 1 87 ? -19.542 -1.381 17.722 1.00 51.12 87 ILE A N 1
ATOM 731 C CA . ILE A 1 87 ? -18.577 -2.008 16.797 1.00 51.12 87 ILE A CA 1
ATOM 732 C C . ILE A 1 87 ? -17.671 -3.001 17.539 1.00 51.12 87 ILE A C 1
ATOM 734 O O . ILE A 1 87 ? -16.463 -3.046 17.342 1.00 51.12 87 ILE A O 1
ATOM 738 N N . ARG A 1 88 ? -18.231 -3.771 18.463 1.00 52.38 88 ARG A N 1
ATOM 739 C CA . ARG A 1 88 ? -17.568 -4.877 19.131 1.00 52.38 88 ARG A CA 1
ATOM 740 C C . ARG A 1 88 ? -18.619 -5.954 19.312 1.00 52.38 88 ARG A C 1
ATOM 742 O O . ARG A 1 88 ? -19.545 -5.745 20.097 1.00 52.38 88 ARG A O 1
ATOM 749 N N . PRO A 1 89 ? -18.498 -7.103 18.638 1.00 45.25 89 PRO A N 1
ATOM 750 C CA . PRO A 1 89 ? -19.233 -8.257 19.105 1.00 45.25 89 PRO A CA 1
ATOM 751 C C . PRO A 1 89 ? -18.839 -8.477 20.578 1.00 45.25 89 PRO A C 1
ATOM 753 O O . PRO A 1 89 ? -17.659 -8.470 20.936 1.00 45.25 89 PRO A O 1
ATOM 756 N N . LYS A 1 90 ? -19.822 -8.574 21.470 1.00 48.47 90 LYS A N 1
ATOM 757 C CA . LYS A 1 90 ? -19.611 -9.055 22.837 1.00 48.47 90 LYS A CA 1
ATOM 758 C C . LYS A 1 90 ? -19.999 -10.527 22.829 1.00 48.47 90 LYS A C 1
ATOM 760 O O . LYS A 1 90 ? -21.158 -10.851 22.594 1.00 48.47 90 LYS A O 1
ATOM 765 N N . ILE A 1 91 ? -19.033 -11.414 23.052 1.00 42.59 91 ILE A N 1
ATOM 766 C CA . ILE A 1 91 ? -19.314 -12.802 23.436 1.00 42.59 91 ILE A CA 1
ATOM 767 C C . ILE A 1 91 ? -19.009 -12.877 24.932 1.00 42.59 91 ILE A C 1
ATOM 769 O O . ILE A 1 91 ? -17.845 -12.887 25.338 1.00 42.59 91 ILE A O 1
ATOM 773 N N . GLY A 1 92 ? -20.060 -12.836 25.755 1.00 57.34 92 GLY A N 1
ATOM 774 C CA . GLY A 1 92 ? -19.937 -12.640 27.205 1.00 57.34 92 GLY A CA 1
ATOM 775 C C . GLY A 1 92 ? -19.338 -11.270 27.563 1.00 57.34 92 GLY A C 1
ATOM 776 O O . GLY A 1 92 ? -19.620 -10.278 26.894 1.00 57.34 92 GLY A O 1
ATOM 777 N N . ASP A 1 93 ? -18.472 -11.223 28.581 1.00 49.22 93 ASP A N 1
ATOM 778 C CA . ASP A 1 93 ? -17.800 -9.996 29.064 1.00 49.22 93 ASP A CA 1
ATOM 779 C C . ASP A 1 93 ? -16.543 -9.592 28.268 1.00 49.22 93 ASP A C 1
ATOM 781 O O . ASP A 1 93 ? -15.898 -8.580 28.561 1.00 49.22 93 ASP A O 1
ATOM 785 N N . LYS A 1 94 ? -16.150 -10.364 27.247 1.00 49.69 94 LYS A N 1
ATOM 786 C CA . LYS A 1 94 ? -14.949 -10.071 26.454 1.00 49.69 94 LYS A CA 1
ATOM 787 C C . LYS A 1 94 ? -15.300 -9.179 25.265 1.00 49.69 94 LYS A C 1
ATOM 789 O O . LYS A 1 94 ? -16.047 -9.574 24.371 1.00 49.69 94 LYS A O 1
ATOM 794 N N . LYS A 1 95 ? -14.720 -7.976 25.232 1.00 54.66 95 LYS A N 1
ATOM 795 C CA . LYS A 1 95 ? -14.779 -7.083 24.067 1.00 54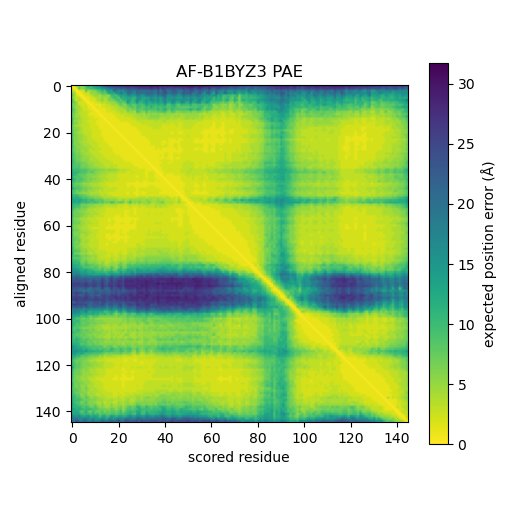.66 95 LYS A CA 1
ATOM 796 C C . LYS A 1 95 ? -13.937 -7.680 22.929 1.00 54.66 95 LYS A C 1
ATOM 798 O O . LYS A 1 95 ? -12.727 -7.841 23.078 1.00 54.66 95 LYS A O 1
ATOM 803 N N . ILE A 1 96 ? -14.578 -8.027 21.813 1.00 58.38 96 ILE A N 1
ATOM 804 C CA . ILE A 1 96 ? -13.916 -8.586 20.623 1.00 58.38 96 ILE A CA 1
ATOM 805 C C . ILE A 1 96 ? -13.309 -7.454 19.774 1.00 58.38 96 ILE A C 1
ATOM 807 O O . ILE A 1 96 ? -13.661 -6.281 19.930 1.00 58.38 96 ILE A O 1
ATOM 811 N N . ILE A 1 97 ? -12.363 -7.829 18.906 1.00 62.38 97 ILE A N 1
ATOM 812 C CA . ILE A 1 97 ? -11.818 -7.033 17.797 1.00 62.38 97 ILE A CA 1
ATOM 813 C C . ILE A 1 97 ? -12.954 -6.312 17.052 1.00 62.38 97 ILE A C 1
ATOM 815 O O . ILE A 1 97 ? -14.036 -6.868 16.853 1.00 62.38 97 ILE A O 1
ATOM 819 N N . SER A 1 98 ? -12.705 -5.073 16.644 1.00 69.00 98 SER A N 1
ATOM 820 C CA . SER A 1 98 ? -13.680 -4.236 15.959 1.00 69.00 98 SER A CA 1
ATOM 821 C C . SER A 1 98 ? -14.039 -4.759 14.557 1.00 69.00 98 SER A C 1
ATOM 823 O O . SER A 1 98 ? -13.214 -5.345 13.853 1.00 69.00 98 SER A O 1
ATOM 825 N N . TYR A 1 99 ? -15.298 -4.573 14.139 1.00 71.69 99 TYR A N 1
ATOM 826 C CA . TYR A 1 99 ? -15.812 -5.063 12.849 1.00 71.69 99 TYR A CA 1
ATOM 827 C C . TYR A 1 99 ? -15.048 -4.531 11.628 1.00 71.69 99 TYR A C 1
ATOM 829 O O . TYR A 1 99 ? -14.952 -5.246 10.638 1.00 71.69 99 TYR A O 1
ATOM 837 N N . ASP A 1 100 ? -14.473 -3.327 11.683 1.00 75.75 100 ASP A N 1
ATOM 838 C CA . ASP A 1 100 ? -13.599 -2.789 10.628 1.00 75.75 100 ASP A CA 1
ATOM 839 C C . ASP A 1 100 ? -12.367 -3.679 10.406 1.00 75.75 100 ASP A C 1
ATOM 841 O O . ASP A 1 100 ? -12.048 -4.031 9.270 1.00 75.75 100 ASP A O 1
ATOM 845 N N . VAL A 1 101 ? -11.725 -4.130 11.485 1.00 81.06 101 VAL A N 1
ATOM 846 C CA . VAL A 1 101 ? -10.594 -5.066 11.414 1.00 81.06 101 VAL A CA 1
ATOM 847 C C . VAL A 1 101 ? -11.049 -6.445 10.929 1.00 81.06 101 VAL A C 1
ATOM 849 O O . VAL A 1 101 ? -10.355 -7.061 10.123 1.00 81.06 101 VAL A O 1
ATOM 852 N N . ILE A 1 102 ? -12.223 -6.921 11.357 1.00 80.94 102 ILE A N 1
ATOM 853 C CA . ILE A 1 102 ? -12.783 -8.202 10.889 1.00 80.94 102 ILE A CA 1
ATOM 854 C C . ILE A 1 102 ? -13.044 -8.161 9.377 1.00 80.94 102 ILE A C 1
ATOM 856 O O . ILE A 1 102 ? -12.633 -9.076 8.665 1.00 80.94 102 ILE A O 1
ATOM 860 N N . ILE A 1 103 ? -13.671 -7.095 8.870 1.00 83.25 103 ILE A N 1
ATOM 861 C CA . ILE A 1 103 ? -13.931 -6.908 7.435 1.00 83.25 103 ILE A CA 1
ATOM 862 C C . ILE A 1 103 ? -12.617 -6.916 6.650 1.00 83.25 103 ILE A C 1
ATOM 864 O O . ILE A 1 103 ? -12.520 -7.590 5.626 1.00 83.25 103 ILE A O 1
ATOM 868 N N . LEU A 1 104 ? -11.582 -6.229 7.142 1.00 87.50 104 LEU A N 1
ATOM 869 C CA . LEU A 1 104 ? -10.269 -6.241 6.499 1.00 87.50 104 LEU A CA 1
ATOM 870 C C . LEU A 1 104 ? -9.622 -7.627 6.486 1.00 87.50 104 LEU A C 1
ATOM 872 O O . LEU A 1 104 ? -9.005 -7.983 5.488 1.00 87.50 104 LEU A O 1
ATOM 876 N N . ILE A 1 105 ? -9.766 -8.418 7.553 1.00 86.44 105 ILE A N 1
ATOM 877 C CA . ILE A 1 105 ? -9.277 -9.805 7.586 1.00 86.44 105 ILE A CA 1
ATOM 878 C C . ILE A 1 105 ? -10.010 -10.654 6.540 1.00 86.44 105 ILE A C 1
ATOM 880 O O . ILE A 1 105 ? -9.374 -11.430 5.832 1.00 86.44 105 ILE A O 1
ATOM 884 N N . VAL A 1 106 ? -11.327 -10.486 6.389 1.00 86.19 106 VAL A N 1
ATOM 885 C CA . VAL A 1 106 ? -12.097 -11.188 5.349 1.00 86.19 106 VAL A CA 1
ATOM 886 C C . VAL A 1 106 ? -11.616 -10.788 3.953 1.00 86.19 106 VAL A C 1
ATOM 888 O O . VAL A 1 106 ? -11.340 -11.661 3.133 1.00 86.19 106 VAL A O 1
ATOM 891 N N . ILE A 1 107 ? -11.443 -9.488 3.688 1.00 87.81 107 ILE A N 1
ATOM 892 C CA . ILE A 1 107 ? -10.894 -8.993 2.415 1.00 87.81 107 ILE A CA 1
ATOM 893 C C . ILE A 1 107 ? -9.489 -9.556 2.178 1.00 87.81 107 ILE A C 1
ATOM 895 O O . ILE A 1 107 ? -9.185 -9.993 1.072 1.00 87.81 107 ILE A O 1
ATOM 899 N N . PHE A 1 108 ? -8.642 -9.591 3.207 1.00 89.25 108 PHE A N 1
ATOM 900 C CA . PHE A 1 108 ? -7.298 -10.153 3.130 1.00 89.25 108 PHE A CA 1
ATOM 901 C C . PHE A 1 108 ? -7.319 -11.621 2.697 1.00 89.25 108 PHE A C 1
ATOM 903 O O . PHE A 1 108 ? -6.592 -12.002 1.784 1.00 89.25 108 PHE A O 1
ATOM 910 N N . ILE A 1 109 ? -8.189 -12.428 3.310 1.00 88.19 109 ILE A N 1
ATOM 911 C CA . ILE A 1 109 ? -8.368 -13.838 2.952 1.00 88.19 109 ILE A CA 1
ATOM 912 C C . ILE A 1 109 ? -8.829 -13.957 1.495 1.00 88.19 109 ILE A C 1
ATOM 914 O O . ILE A 1 109 ? -8.238 -14.720 0.738 1.00 88.19 109 ILE A O 1
ATOM 918 N N . LEU A 1 110 ? -9.825 -13.173 1.070 1.00 89.06 110 LEU A N 1
ATOM 919 C CA . LEU A 1 110 ? -10.299 -13.178 -0.319 1.00 89.06 110 LEU A CA 1
ATOM 920 C C . LEU A 1 110 ? -9.183 -12.820 -1.313 1.00 89.06 110 LEU A C 1
ATOM 922 O O . LEU A 1 110 ? -9.042 -13.485 -2.335 1.00 89.06 110 LEU A O 1
ATOM 926 N N . LEU A 1 111 ? -8.348 -11.823 -1.002 1.00 88.62 111 LEU A N 1
ATOM 927 C CA . LEU A 1 111 ? -7.226 -11.412 -1.853 1.00 88.62 111 LEU A CA 1
ATOM 928 C C . LEU A 1 111 ? -6.164 -12.502 -2.043 1.00 88.62 111 LEU A C 1
ATOM 930 O O . LEU A 1 111 ? -5.485 -12.498 -3.067 1.00 88.62 111 LEU A O 1
ATOM 934 N N . ILE A 1 112 ? -6.015 -13.429 -1.091 1.00 84.56 112 ILE A N 1
ATOM 935 C CA . ILE A 1 112 ? -5.104 -14.575 -1.236 1.00 84.56 112 ILE A CA 1
ATOM 936 C C . ILE A 1 112 ? -5.614 -15.541 -2.315 1.00 84.56 112 ILE A C 1
ATOM 938 O O . ILE A 1 112 ? -4.807 -16.108 -3.052 1.00 84.56 112 ILE A O 1
ATOM 942 N N . PHE A 1 113 ? -6.936 -15.710 -2.425 1.00 85.88 113 PHE A N 1
ATOM 943 C CA . PHE A 1 113 ? -7.565 -16.648 -3.359 1.00 85.88 113 PHE A CA 1
ATOM 944 C C . PHE A 1 113 ? -7.836 -16.061 -4.750 1.00 85.88 113 PHE A C 1
ATOM 946 O O . PHE A 1 113 ? -8.018 -16.821 -5.696 1.00 85.88 113 PHE A O 1
ATOM 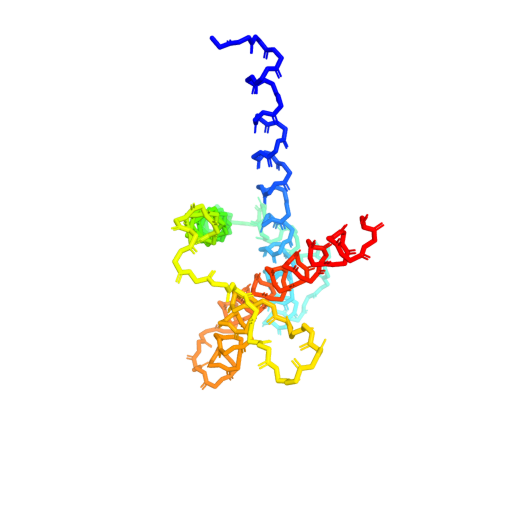953 N N . ILE A 1 114 ? -7.867 -14.734 -4.899 1.00 88.75 114 ILE A N 1
ATOM 954 C CA . ILE A 1 114 ? -8.083 -14.096 -6.203 1.00 88.75 114 ILE A CA 1
ATOM 955 C C . ILE A 1 114 ? -6.801 -14.149 -7.045 1.00 88.75 114 ILE A C 1
ATOM 957 O O . ILE A 1 114 ? -5.715 -13.758 -6.607 1.00 88.75 114 ILE A O 1
ATOM 961 N N . GLU A 1 115 ? -6.940 -14.567 -8.303 1.00 85.44 115 GLU A N 1
ATOM 962 C CA . GLU A 1 115 ? -5.842 -14.623 -9.268 1.00 85.44 115 GLU A CA 1
ATOM 963 C C . GLU A 1 115 ? -5.526 -13.256 -9.891 1.00 85.44 115 GLU A C 1
ATOM 965 O O . GLU A 1 115 ? -5.676 -13.034 -11.088 1.00 85.44 115 GLU A O 1
ATOM 970 N N . PHE A 1 116 ? -5.057 -12.312 -9.075 1.00 87.12 116 PHE A N 1
ATOM 971 C CA . PHE A 1 116 ? -4.496 -11.066 -9.598 1.00 87.12 116 PHE A CA 1
ATOM 972 C C . PHE A 1 116 ? -3.101 -11.272 -10.186 1.00 87.12 116 PHE A C 1
ATOM 974 O O . PHE A 1 116 ? -2.332 -12.120 -9.710 1.00 87.12 116 PHE A O 1
ATOM 981 N N . GLU A 1 117 ? -2.758 -10.401 -11.138 1.00 90.62 117 GLU A N 1
ATOM 982 C CA . GLU A 1 117 ? -1.384 -10.138 -11.565 1.00 90.62 117 GLU A CA 1
ATOM 983 C C . GLU A 1 117 ? -0.465 -9.940 -10.354 1.00 90.62 117 GLU A C 1
ATOM 985 O O . GLU A 1 117 ? -0.840 -9.298 -9.365 1.00 90.62 117 GLU A O 1
ATOM 990 N N . ARG A 1 118 ? 0.749 -10.497 -10.421 1.00 91.69 118 ARG A N 1
ATOM 991 C CA . ARG A 1 118 ? 1.633 -10.660 -9.253 1.00 91.69 118 ARG A CA 1
ATOM 992 C C . ARG A 1 118 ? 1.909 -9.342 -8.526 1.00 91.69 118 ARG A C 1
ATOM 994 O O . ARG A 1 118 ? 1.800 -9.288 -7.300 1.00 91.69 118 ARG A O 1
ATOM 1001 N N . LEU A 1 119 ? 2.189 -8.277 -9.279 1.00 93.69 119 LEU A N 1
ATOM 1002 C CA . LEU A 1 119 ? 2.401 -6.938 -8.735 1.00 93.69 119 LEU A CA 1
ATOM 1003 C C . LEU A 1 119 ? 1.178 -6.433 -7.957 1.00 93.69 119 LEU A C 1
ATOM 1005 O O . LEU A 1 119 ? 1.310 -6.003 -6.812 1.00 93.69 119 LEU A O 1
ATOM 1009 N N . PHE A 1 120 ? -0.015 -6.510 -8.556 1.00 93.25 120 PHE A N 1
ATOM 1010 C CA . PHE A 1 120 ? -1.257 -6.075 -7.912 1.00 93.25 120 PHE A CA 1
ATOM 1011 C C . PHE A 1 120 ? -1.564 -6.905 -6.669 1.00 93.25 120 PHE A C 1
ATOM 1013 O O . PHE A 1 120 ? -1.976 -6.352 -5.649 1.00 93.25 120 PHE A O 1
ATOM 1020 N N . ARG A 1 121 ? -1.305 -8.214 -6.726 1.00 90.81 121 ARG A N 1
ATOM 1021 C CA . ARG A 1 121 ? -1.498 -9.114 -5.592 1.00 90.81 121 ARG A CA 1
ATOM 1022 C C . ARG A 1 121 ? -0.620 -8.711 -4.409 1.00 90.81 121 ARG A C 1
ATOM 1024 O O . ARG A 1 121 ? -1.151 -8.468 -3.328 1.00 90.81 121 ARG A O 1
ATOM 1031 N N . PHE A 1 122 ? 0.693 -8.564 -4.612 1.00 91.06 122 PHE A N 1
ATOM 1032 C CA . PHE A 1 122 ? 1.602 -8.107 -3.552 1.00 91.06 122 PHE A CA 1
ATOM 1033 C C . PHE A 1 122 ? 1.197 -6.740 -3.009 1.00 91.06 122 PHE A C 1
ATOM 1035 O O . PHE A 1 122 ? 1.134 -6.540 -1.797 1.00 91.06 122 PHE A O 1
ATOM 1042 N N . ASN A 1 123 ? 0.877 -5.819 -3.910 1.00 95.12 123 ASN A N 1
ATOM 1043 C CA . ASN A 1 123 ? 0.498 -4.464 -3.565 1.00 95.12 123 ASN A CA 1
ATOM 1044 C C . ASN A 1 123 ? -0.747 -4.412 -2.659 1.00 95.12 123 ASN A C 1
ATOM 1046 O O . ASN A 1 123 ? -0.709 -3.791 -1.596 1.00 95.12 123 ASN A O 1
ATOM 1050 N N . PHE A 1 124 ? -1.834 -5.092 -3.035 1.00 93.75 124 PHE A N 1
ATOM 1051 C CA . PHE A 1 124 ? -3.071 -5.076 -2.251 1.00 93.75 124 PHE A CA 1
ATOM 1052 C C . PHE A 1 124 ? -2.957 -5.862 -0.945 1.00 93.75 124 PHE A C 1
ATOM 1054 O O . PHE A 1 124 ? -3.485 -5.415 0.072 1.00 93.75 124 PHE A O 1
ATOM 1061 N N . ILE A 1 125 ? -2.216 -6.975 -0.932 1.00 92.94 125 ILE A N 1
ATOM 1062 C CA . ILE A 1 125 ? -1.912 -7.722 0.298 1.00 92.94 125 ILE A CA 1
ATOM 1063 C C . ILE A 1 125 ? -1.194 -6.814 1.303 1.00 92.94 125 ILE A C 1
ATOM 1065 O O . ILE A 1 125 ? -1.625 -6.710 2.452 1.00 92.94 125 ILE A O 1
ATOM 1069 N N . LEU A 1 126 ? -0.139 -6.111 0.878 1.00 94.31 126 LEU A N 1
ATOM 1070 C CA . LEU A 1 126 ? 0.601 -5.190 1.746 1.00 94.31 126 LEU A CA 1
ATOM 1071 C C . LEU A 1 126 ? -0.269 -4.017 2.219 1.00 94.31 126 LEU A C 1
ATOM 1073 O O . LEU A 1 126 ? -0.195 -3.633 3.389 1.00 94.31 126 LEU A O 1
ATOM 1077 N N . LEU A 1 127 ? -1.120 -3.474 1.344 1.00 95.88 127 LEU A N 1
ATOM 1078 C CA . LEU A 1 127 ? -2.044 -2.398 1.697 1.00 95.88 127 LEU A CA 1
ATOM 1079 C C . LEU A 1 127 ? -3.048 -2.834 2.772 1.00 95.88 127 LEU A C 1
ATOM 1081 O O . LEU A 1 127 ? -3.224 -2.132 3.769 1.00 95.88 127 LEU A O 1
ATOM 1085 N N . VAL A 1 128 ? -3.680 -3.997 2.603 1.00 93.69 128 VAL A N 1
ATOM 1086 C CA . VAL A 1 128 ? -4.659 -4.514 3.567 1.00 93.69 128 VAL A CA 1
ATOM 1087 C C . VAL A 1 128 ? -3.986 -4.883 4.888 1.00 93.69 128 VAL A C 1
ATOM 1089 O O . VAL A 1 128 ? -4.508 -4.534 5.946 1.00 93.69 128 VAL A O 1
ATOM 1092 N N . LEU A 1 129 ? -2.792 -5.484 4.864 1.00 93.38 129 LEU A N 1
ATOM 1093 C CA . LEU A 1 129 ? -2.007 -5.719 6.083 1.00 93.38 129 LEU A CA 1
ATOM 1094 C C . LEU A 1 129 ? -1.732 -4.418 6.837 1.00 93.38 129 LEU A C 1
ATOM 1096 O O . LEU A 1 129 ? -1.912 -4.353 8.054 1.00 93.38 129 LEU A O 1
ATOM 1100 N N . PHE A 1 130 ? -1.344 -3.360 6.125 1.00 93.31 130 PHE A N 1
ATOM 1101 C CA . PHE A 1 130 ? -1.134 -2.049 6.727 1.00 93.31 130 PHE A CA 1
ATOM 1102 C C . PHE A 1 130 ? -2.416 -1.484 7.360 1.00 93.31 130 PHE A C 1
ATOM 1104 O O . PHE A 1 130 ? -2.370 -0.953 8.474 1.00 93.31 130 PHE A O 1
ATOM 1111 N N . MET A 1 131 ? -3.568 -1.633 6.698 1.00 92.62 131 MET A N 1
ATOM 1112 C CA . MET A 1 131 ? -4.867 -1.225 7.245 1.00 92.62 131 MET A CA 1
ATOM 1113 C C . MET A 1 131 ? -5.238 -2.017 8.511 1.00 92.62 131 MET A C 1
ATOM 1115 O O . MET A 1 131 ? -5.669 -1.414 9.495 1.00 92.62 131 MET A O 1
ATOM 1119 N N . ILE A 1 132 ? -5.005 -3.335 8.532 1.00 89.38 132 ILE A N 1
ATOM 1120 C CA . ILE A 1 132 ? -5.246 -4.198 9.702 1.00 89.38 132 ILE A CA 1
ATOM 1121 C C . ILE A 1 132 ? -4.364 -3.766 10.876 1.00 89.38 132 ILE A C 1
ATOM 1123 O O . ILE A 1 132 ? -4.864 -3.532 11.976 1.00 89.38 132 ILE A O 1
ATOM 1127 N N . LEU A 1 133 ? -3.055 -3.602 10.645 1.00 89.19 133 LEU A N 1
ATOM 1128 C CA . LEU A 1 133 ? -2.103 -3.160 11.671 1.00 89.19 133 LEU A CA 1
ATOM 1129 C C . LEU A 1 133 ? -2.503 -1.810 12.265 1.00 89.19 133 LEU A C 1
ATOM 1131 O O . LEU A 1 133 ? -2.395 -1.593 13.475 1.00 89.19 133 LEU A O 1
ATOM 1135 N N . ARG A 1 134 ? -2.993 -0.901 11.421 1.00 86.25 134 ARG A N 1
ATOM 1136 C CA . ARG A 1 134 ? -3.526 0.379 11.872 1.00 86.25 134 ARG A CA 1
ATOM 1137 C C . ARG A 1 134 ? -4.763 0.201 12.754 1.00 86.25 134 ARG A C 1
ATOM 1139 O O . ARG A 1 134 ? -4.795 0.800 13.827 1.00 86.25 134 ARG A O 1
ATOM 1146 N N . GLY A 1 135 ? -5.743 -0.595 12.330 1.00 82.88 135 GLY A N 1
ATOM 1147 C CA . GLY A 1 135 ? -6.957 -0.844 13.115 1.00 82.88 135 GLY A CA 1
ATOM 1148 C C . GLY A 1 135 ? -6.642 -1.456 14.484 1.00 82.88 135 GLY A C 1
ATOM 1149 O O . GLY A 1 135 ? -7.080 -0.946 15.512 1.00 82.88 135 GLY A O 1
ATOM 1150 N N . ILE A 1 136 ? -5.754 -2.455 14.528 1.00 82.25 136 ILE A N 1
ATOM 1151 C CA . ILE A 1 136 ? -5.279 -3.063 15.783 1.00 82.25 136 ILE A CA 1
ATOM 1152 C C . ILE A 1 136 ? -4.586 -2.024 16.680 1.00 82.25 136 ILE A C 1
ATOM 1154 O O . ILE A 1 136 ? -4.813 -1.987 17.890 1.00 82.25 136 ILE A O 1
ATOM 1158 N N . LYS A 1 137 ? -3.747 -1.148 16.112 1.00 82.94 137 LYS A N 1
ATOM 1159 C CA . LYS A 1 137 ? -3.083 -0.075 16.870 1.00 82.94 137 LYS A CA 1
ATOM 1160 C C . LYS A 1 137 ? -4.088 0.897 17.499 1.00 82.94 137 LYS A C 1
ATOM 1162 O O . LYS A 1 137 ? -3.858 1.365 18.617 1.00 82.94 137 LYS A O 1
ATOM 1167 N N . GLU A 1 138 ? -5.166 1.224 16.791 1.00 77.50 138 GLU A N 1
ATOM 1168 C CA . GLU A 1 138 ? -6.241 2.076 17.308 1.00 77.50 138 GLU A CA 1
ATOM 1169 C C . GLU A 1 138 ? -6.989 1.389 18.465 1.00 77.50 138 GLU A C 1
ATOM 1171 O O . GLU A 1 138 ? -7.201 2.023 19.502 1.00 77.50 138 GLU A O 1
ATOM 1176 N N . GLU A 1 139 ? -7.261 0.084 18.360 1.00 73.19 139 GLU A N 1
ATOM 1177 C CA . GLU A 1 139 ? -7.856 -0.719 19.439 1.00 73.19 139 GLU A CA 1
ATOM 1178 C C . GLU A 1 139 ? -6.967 -0.772 20.691 1.00 73.19 139 GLU A C 1
ATOM 1180 O O . GLU A 1 139 ? -7.428 -0.485 21.796 1.00 73.19 139 GLU A O 1
ATOM 1185 N N . ILE A 1 140 ? -5.665 -1.047 20.550 1.00 76.56 140 ILE A N 1
ATOM 1186 C CA . ILE A 1 140 ? -4.729 -1.080 21.692 1.00 76.56 140 ILE A CA 1
ATOM 1187 C C . ILE A 1 140 ? -4.704 0.266 22.428 1.00 76.56 140 ILE A C 1
ATOM 1189 O O . ILE A 1 140 ? -4.644 0.307 23.658 1.00 76.56 140 ILE A 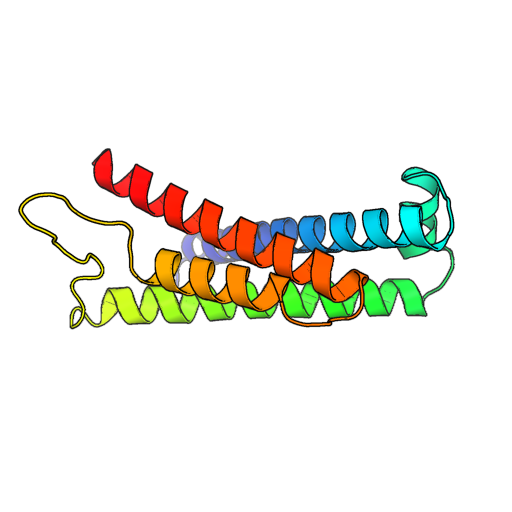O 1
ATOM 1193 N N . LYS A 1 141 ? -4.754 1.383 21.691 1.00 74.56 141 LYS A N 1
ATOM 1194 C CA . LYS A 1 141 ? -4.796 2.726 22.287 1.00 74.56 141 LYS A CA 1
ATOM 1195 C C . LYS A 1 141 ? -6.084 2.959 23.080 1.00 74.56 141 LYS A C 1
ATOM 1197 O O . LYS A 1 141 ? -6.047 3.690 24.066 1.00 74.56 141 LYS A O 1
ATOM 1202 N N . TYR A 1 142 ? -7.194 2.360 22.656 1.00 66.06 142 TYR A N 1
ATOM 1203 C CA . TYR A 1 142 ? -8.465 2.429 23.367 1.00 66.06 142 TYR A CA 1
ATOM 1204 C C . TYR A 1 142 ? -8.436 1.626 24.676 1.00 66.06 142 TYR A C 1
ATOM 1206 O O . TYR A 1 142 ? -8.843 2.159 25.696 1.00 66.06 142 TYR A O 1
ATOM 1214 N N . TYR A 1 143 ? -7.906 0.397 24.686 1.00 63.16 143 TY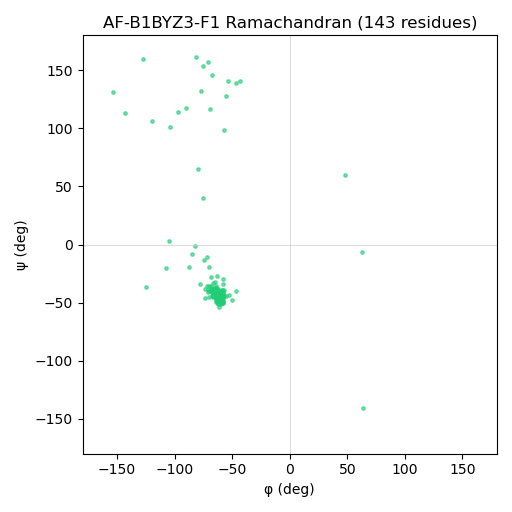R A N 1
ATOM 1215 C CA . TYR A 1 143 ? -7.842 -0.435 25.906 1.00 63.16 143 TYR A CA 1
ATOM 1216 C C . TYR A 1 143 ? -6.853 0.061 26.971 1.00 63.16 143 TYR A C 1
ATOM 1218 O O . TYR A 1 143 ? -6.943 -0.351 28.122 1.00 63.16 143 TYR A O 1
ATOM 1226 N N . LYS A 1 144 ? -5.888 0.909 26.595 1.00 59.66 144 LYS A N 1
ATOM 1227 C CA . LYS A 1 144 ? -4.954 1.550 27.537 1.00 59.66 144 LYS A CA 1
ATOM 1228 C C . LYS A 1 144 ? -5.500 2.836 28.174 1.00 59.66 144 LYS A C 1
ATOM 1230 O O . LYS A 1 144 ? -4.812 3.397 29.023 1.00 59.66 144 LYS A O 1
ATOM 1235 N N . LYS A 1 145 ? -6.653 3.335 27.722 1.00 51.41 145 LYS A N 1
ATOM 1236 C CA . LYS A 1 145 ? -7.356 4.479 28.316 1.00 51.41 145 LYS A CA 1
ATOM 1237 C C . LYS A 1 145 ? -8.365 3.998 29.346 1.00 51.41 145 LYS A C 1
ATOM 1239 O O . LYS A 1 145 ? -8.518 4.733 30.340 1.00 51.41 145 LYS A O 1
#

Sequence (145 aa):
MDKVKKDFLIFYLARNAIATFFITLIAFVCDFMIYFDMTTSRAIMKIFTDNIYTTLYFLLLWILNYLLFEIYKIVVDGIKYDGKIEIRPKIGDKKIISYDVIILIVIFILLIFIEFERLFRFNFILLVLFMILRGIKEEIKYYKK

Mean predicted aligned error: 7.32 Å

Secondary structu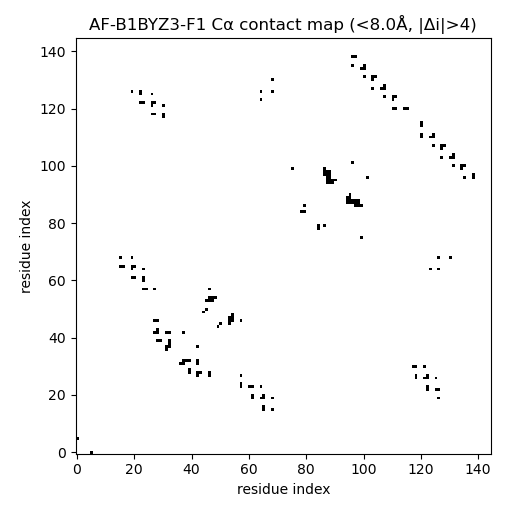re (DSSP, 8-state):
--HHHHHHHHHHHHHHHHHHHHHHHHHHHHHHHHHHT--HHHHHHIIIII-HHHHHHHHHHHHHHHHHHHHHHHHHHHHHHS-SS-SS-EETTEEP--HHHHHHHHHHHHHHHS---HHHHHHHHHHHHHHHHHHHHHHHHHHT-

Foldseek 3Di:
DDPVVVVVVVVVLVVLLVVLLVLLLVLQLVVCCVPVVDDSVVSNCCCPPVDPVSVVVSVVLSVVLSVVVVVLVVVVVVVVPVPPDPQFDDPDPDTHQGVSLVVLVVVLVVLVVDPDDSSVSSSVNSSSVVVNVVSVVVVVVVVVD

Radius of gyration: 18.28 Å; Cα contacts (8 Å, |Δi|>4): 101; chains: 1; bounding box: 45×45×48 Å